Protein AF-A0A2R6B2P4-F1 (afdb_monomer_lite)

Secondary structure (DSSP, 8-state):
----------------GGG--SPPPPHHHHHHHHHHHHTT---HHHHHHHTT--HHHHHHHHHHHHHTTS--------

Sequence (78 aa):
MTENKGSLKWRKRFFSYTELRRKRRTGAVLLRDILVAAERGAKKTHIMFGSNMNPLVLKRYLEFGMQHGLLTHYNREG

InterPro domains:
  IPR036388 Winged helix-like DNA-binding domain superfamily [G3DSA:1.10.10.10] (18-78)
  IPR038723 ArnR1-like, winged helix-turn-helix domain [PF14947] (24-73)

Radius of gyration: 17.93 Å; chains: 1; bounding box: 40×47×49 Å

Organism: NCBI:txid1978162

Foldseek 3Di:
DDDPPPPPPPPPCPPPPPPDPPDPQDPVLLLVQLLVQCVVHDDLVSSCVSSVDDPVVSVVSQVVCVVVVVDDDDDPPD

pLDDT: mean 76.62, std 22.23, range [37.44, 97.0]

Structure (mmCIF, N/CA/C/O backbone):
data_AF-A0A2R6B2P4-F1
#
_entry.id   AF-A0A2R6B2P4-F1
#
loop_
_atom_site.group_PDB
_atom_site.id
_atom_site.type_symbol
_atom_site.label_atom_id
_atom_site.label_alt_id
_atom_site.label_comp_id
_atom_site.label_asym_id
_atom_site.label_entity_id
_atom_site.label_seq_id
_atom_site.pdbx_PDB_ins_code
_atom_site.Cartn_x
_atom_site.Cartn_y
_atom_site.Cartn_z
_atom_site.occupancy
_atom_site.B_iso_or_equiv
_atom_site.auth_seq_id
_atom_site.auth_comp_id
_atom_site.auth_asym_id
_atom_site.auth_atom_id
_atom_site.pdbx_PDB_model_num
ATOM 1 N N . MET A 1 1 ? -6.564 -40.085 -34.713 1.00 37.44 1 MET A N 1
ATOM 2 C CA . MET A 1 1 ? -5.459 -39.227 -34.226 1.00 37.44 1 MET A CA 1
ATOM 3 C C . MET A 1 1 ? -6.076 -37.933 -33.699 1.00 37.44 1 MET A C 1
ATOM 5 O O . MET A 1 1 ? -6.452 -37.081 -34.482 1.00 37.44 1 MET A O 1
ATOM 9 N N . THR A 1 2 ? -6.622 -38.011 -32.481 1.00 42.22 2 THR A N 1
ATOM 10 C CA . THR A 1 2 ? -6.157 -37.368 -31.224 1.00 42.22 2 THR A CA 1
ATOM 11 C C . THR A 1 2 ? -6.686 -35.945 -31.034 1.00 42.22 2 THR A C 1
ATOM 13 O O . THR A 1 2 ? -6.073 -34.972 -31.462 1.00 42.22 2 THR A O 1
ATOM 16 N N . GLU A 1 3 ? -7.833 -35.875 -30.342 1.00 41.12 3 GLU A N 1
ATOM 17 C CA . GLU A 1 3 ? -8.381 -34.694 -29.668 1.00 41.12 3 GLU A CA 1
ATOM 18 C C . GLU A 1 3 ? -7.290 -33.985 -28.851 1.00 41.12 3 GLU A C 1
ATOM 20 O O . GLU A 1 3 ? -6.743 -34.553 -27.904 1.00 41.12 3 GLU A O 1
ATOM 25 N N . ASN A 1 4 ? -7.004 -32.720 -29.160 1.00 42.91 4 ASN A N 1
ATOM 26 C CA . ASN A 1 4 ? -6.165 -31.889 -28.304 1.00 42.91 4 ASN A CA 1
ATOM 27 C C . ASN A 1 4 ? -7.036 -31.227 -27.224 1.00 42.91 4 ASN A C 1
ATOM 29 O O . ASN A 1 4 ? -7.409 -30.058 -27.317 1.00 42.91 4 ASN A O 1
ATOM 33 N N . LYS A 1 5 ? -7.390 -32.000 -26.189 1.00 48.44 5 LYS A N 1
ATOM 34 C CA . LYS A 1 5 ? -7.930 -31.476 -24.925 1.00 48.44 5 LYS A CA 1
ATOM 35 C C . LYS A 1 5 ? -6.783 -30.854 -24.130 1.00 48.44 5 LYS A C 1
ATOM 37 O O . LYS A 1 5 ? -6.280 -31.426 -23.164 1.00 48.44 5 LYS A O 1
ATOM 42 N N . GLY A 1 6 ? -6.355 -29.670 -24.559 1.00 43.44 6 GLY A N 1
ATOM 43 C CA . GLY A 1 6 ? -5.400 -28.839 -23.836 1.00 43.44 6 GLY A CA 1
ATOM 44 C C . GLY A 1 6 ? -6.036 -28.293 -22.562 1.00 43.44 6 GLY A C 1
ATOM 45 O O . GLY A 1 6 ? -6.515 -27.164 -22.537 1.00 43.44 6 GLY A O 1
ATOM 46 N N . SER A 1 7 ? -6.065 -29.099 -21.496 1.00 42.44 7 SER A N 1
ATOM 47 C CA . SER A 1 7 ? -6.449 -28.634 -20.166 1.00 42.44 7 SER A CA 1
ATOM 48 C C . SER A 1 7 ? -5.564 -27.440 -19.801 1.00 42.44 7 SER A C 1
ATOM 50 O O . SER A 1 7 ? -4.347 -27.600 -19.650 1.00 42.44 7 SER A O 1
ATOM 52 N N . LEU A 1 8 ? -6.158 -26.258 -19.643 1.00 41.91 8 LEU A N 1
ATOM 53 C CA . LEU A 1 8 ? -5.525 -25.101 -19.016 1.00 41.91 8 LEU A CA 1
ATOM 54 C C . LEU A 1 8 ? -5.258 -25.442 -17.544 1.00 41.91 8 LEU A C 1
ATOM 56 O O . LEU A 1 8 ? -5.999 -25.080 -16.633 1.00 41.91 8 LEU A O 1
ATOM 60 N N . LYS A 1 9 ? -4.177 -26.192 -17.308 1.00 40.31 9 LYS A N 1
ATOM 61 C CA . LYS A 1 9 ? -3.574 -26.336 -15.990 1.00 40.31 9 LYS A CA 1
ATOM 62 C C . LYS A 1 9 ? -3.024 -24.966 -15.630 1.00 40.31 9 LYS A C 1
ATOM 64 O O . LYS A 1 9 ? -1.910 -24.621 -16.021 1.00 40.31 9 LYS A O 1
ATOM 69 N N . TRP A 1 10 ? -3.797 -24.211 -14.854 1.00 39.94 10 TRP A N 1
ATOM 70 C CA . TRP A 1 10 ? -3.309 -23.104 -14.041 1.00 39.94 10 TRP A CA 1
ATOM 71 C C . TRP A 1 10 ? -2.241 -23.648 -13.090 1.00 39.94 10 TRP A C 1
ATOM 73 O O . TRP A 1 10 ? -2.494 -23.964 -11.927 1.00 39.94 10 TRP A O 1
ATOM 83 N N . ARG A 1 11 ? -1.023 -23.835 -13.604 1.00 38.56 11 ARG A N 1
ATOM 84 C CA . ARG A 1 11 ? 0.142 -24.121 -12.784 1.00 38.56 11 ARG A CA 1
ATOM 85 C C . ARG A 1 11 ? 0.327 -22.893 -11.912 1.00 38.56 11 ARG A C 1
ATOM 87 O O . ARG A 1 11 ? 0.807 -21.866 -12.384 1.00 38.56 11 ARG A O 1
ATOM 94 N N . LYS A 1 12 ? -0.072 -23.021 -10.643 1.00 46.44 12 LYS A N 1
ATOM 95 C CA . LYS A 1 12 ? 0.339 -22.160 -9.536 1.00 46.44 12 LYS A CA 1
ATOM 96 C C . LYS A 1 12 ? 1.864 -22.105 -9.541 1.00 46.44 12 LYS A C 1
ATOM 98 O O . LYS A 1 12 ? 2.535 -22.909 -8.901 1.00 46.44 12 LYS A O 1
ATOM 103 N N . ARG A 1 13 ? 2.421 -21.185 -10.323 1.00 39.59 13 ARG A N 1
ATOM 104 C CA . ARG A 1 13 ? 3.835 -20.847 -10.295 1.00 39.59 13 ARG A CA 1
ATOM 105 C C . ARG A 1 13 ? 4.008 -19.996 -9.050 1.00 39.59 13 ARG A C 1
ATOM 107 O O . ARG A 1 13 ? 4.003 -18.773 -9.118 1.00 39.59 13 ARG A O 1
ATOM 114 N N . PHE A 1 14 ? 4.082 -20.668 -7.901 1.00 41.19 14 PHE A N 1
ATOM 115 C CA . PHE A 1 14 ? 4.729 -20.111 -6.726 1.00 41.19 14 PHE A CA 1
ATOM 116 C C . PHE A 1 14 ? 6.139 -19.752 -7.179 1.00 41.19 14 PHE A C 1
ATOM 118 O O . PHE A 1 14 ? 6.996 -20.611 -7.369 1.00 41.19 14 PHE A O 1
ATOM 125 N N . PHE A 1 15 ? 6.313 -18.481 -7.525 1.00 45.62 15 PHE A N 1
ATOM 126 C CA . PHE A 1 15 ? 7.585 -17.922 -7.923 1.00 45.62 15 PHE A CA 1
ATOM 127 C C . PHE A 1 15 ? 8.484 -18.058 -6.694 1.00 45.62 15 PHE A C 1
ATOM 129 O O . PHE A 1 15 ? 8.262 -17.382 -5.690 1.00 45.62 15 PHE A O 1
ATOM 136 N N . SER A 1 16 ? 9.413 -19.014 -6.738 1.00 40.09 16 SER A N 1
ATOM 137 C CA . SER A 1 16 ? 10.403 -19.214 -5.686 1.00 40.09 16 SER A CA 1
ATOM 138 C C . SER A 1 16 ? 11.149 -17.898 -5.476 1.00 40.09 16 SER A C 1
ATOM 140 O O . SER A 1 16 ? 11.803 -17.390 -6.387 1.00 40.09 16 SER A O 1
ATOM 142 N N . TYR A 1 17 ? 10.991 -17.309 -4.293 1.00 50.03 17 TYR A N 1
ATOM 143 C CA . TYR A 1 17 ? 11.528 -15.990 -3.955 1.00 50.03 17 TYR A CA 1
ATOM 144 C C . TYR A 1 17 ? 13.040 -16.020 -3.669 1.00 50.03 17 TYR A C 1
ATOM 146 O O . TYR A 1 17 ? 13.634 -14.984 -3.376 1.00 50.03 17 TYR A O 1
ATOM 154 N N . THR A 1 18 ? 13.675 -17.195 -3.739 1.00 45.56 18 THR A N 1
ATOM 155 C CA . THR A 1 18 ? 15.040 -17.413 -3.242 1.00 45.56 18 THR A CA 1
ATOM 156 C C . THR A 1 18 ? 16.149 -17.095 -4.248 1.00 45.56 18 THR A C 1
ATOM 158 O O . THR A 1 18 ? 17.310 -17.106 -3.862 1.00 45.56 18 THR A O 1
ATOM 161 N N . GLU A 1 19 ? 15.832 -16.722 -5.495 1.00 44.50 19 GLU A N 1
ATOM 162 C CA . GLU A 1 19 ? 16.839 -16.306 -6.496 1.00 44.50 19 GLU A CA 1
ATOM 163 C C . GLU A 1 19 ? 16.700 -14.847 -6.962 1.00 44.50 19 GLU A C 1
ATOM 165 O O . GLU A 1 19 ? 17.063 -14.471 -8.080 1.00 44.50 19 GLU A O 1
ATOM 170 N N . LEU A 1 20 ? 16.190 -13.960 -6.108 1.00 52.50 20 LEU A N 1
ATOM 171 C CA . LEU A 1 20 ? 16.201 -12.533 -6.412 1.00 52.50 20 LEU A CA 1
ATOM 172 C C . LEU A 1 20 ? 17.559 -11.928 -6.035 1.00 52.50 20 LEU A C 1
ATOM 174 O O . LEU A 1 20 ? 17.738 -11.351 -4.962 1.00 52.50 20 LEU A O 1
ATOM 178 N N . ARG A 1 21 ? 18.497 -11.941 -7.000 1.00 49.38 21 ARG A N 1
ATOM 179 C CA . ARG A 1 21 ? 19.425 -10.804 -7.185 1.00 49.38 21 ARG A CA 1
ATOM 180 C C . ARG A 1 21 ? 18.639 -9.526 -6.888 1.00 49.38 21 ARG A C 1
ATOM 182 O O . ARG A 1 21 ? 17.527 -9.420 -7.398 1.00 49.38 21 ARG A O 1
ATOM 189 N N . ARG A 1 22 ? 19.194 -8.591 -6.103 1.00 55.75 22 ARG A N 1
ATOM 190 C CA . ARG A 1 22 ? 18.597 -7.304 -5.666 1.00 55.75 22 ARG A CA 1
ATOM 191 C C . ARG A 1 22 ? 18.082 -6.438 -6.837 1.00 55.75 22 ARG A C 1
ATOM 193 O O . ARG A 1 22 ? 18.600 -5.358 -7.108 1.00 55.75 22 ARG A O 1
ATOM 200 N N . LYS A 1 23 ? 17.077 -6.899 -7.573 1.00 65.25 23 LYS A N 1
ATOM 201 C CA . LYS A 1 23 ? 16.372 -6.143 -8.595 1.00 65.25 23 LYS A CA 1
ATOM 202 C C . LYS A 1 23 ? 15.456 -5.197 -7.842 1.00 65.25 23 LYS A C 1
ATOM 204 O O . LYS A 1 23 ? 14.686 -5.621 -6.981 1.00 65.25 23 LYS A O 1
ATOM 209 N N . ARG A 1 24 ? 15.581 -3.903 -8.140 1.00 75.06 24 ARG A N 1
ATOM 210 C CA . ARG A 1 24 ? 14.669 -2.884 -7.618 1.00 75.06 24 ARG A CA 1
ATOM 211 C C . ARG A 1 24 ? 13.237 -3.343 -7.894 1.00 75.06 24 ARG A C 1
ATOM 213 O O . ARG A 1 24 ? 12.917 -3.711 -9.024 1.00 75.06 24 ARG A O 1
ATOM 220 N N . ARG A 1 25 ? 12.397 -3.346 -6.859 1.00 81.31 25 ARG A N 1
ATOM 221 C CA . ARG A 1 25 ? 10.967 -3.640 -7.003 1.00 81.31 25 ARG A CA 1
ATOM 222 C C . ARG A 1 25 ? 10.369 -2.595 -7.943 1.00 81.31 25 ARG A C 1
ATOM 224 O O . ARG A 1 25 ? 10.593 -1.401 -7.754 1.00 81.31 25 ARG A O 1
ATOM 231 N N . THR A 1 26 ? 9.665 -3.046 -8.975 1.00 88.25 26 THR A N 1
ATOM 232 C CA . THR A 1 26 ? 8.969 -2.151 -9.906 1.00 88.25 26 THR A CA 1
ATOM 233 C C . THR A 1 26 ? 7.695 -1.619 -9.258 1.00 88.25 26 THR A C 1
ATOM 235 O O . THR A 1 26 ? 7.184 -2.214 -8.307 1.00 88.25 26 THR A O 1
ATOM 238 N N . GLY A 1 27 ? 7.146 -0.519 -9.782 1.00 89.31 27 GLY A N 1
ATOM 239 C CA . GLY A 1 27 ? 5.934 0.072 -9.209 1.00 89.31 27 GLY A CA 1
ATOM 240 C C . GLY A 1 27 ? 4.735 -0.880 -9.190 1.00 89.31 27 GLY A C 1
ATOM 241 O 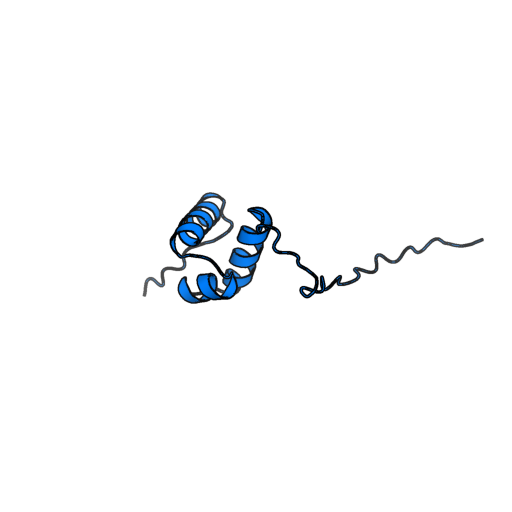O . GLY A 1 27 ? 4.007 -0.924 -8.205 1.00 89.31 27 GLY A O 1
ATOM 242 N N . ALA A 1 28 ? 4.595 -1.731 -10.210 1.00 90.81 28 ALA A N 1
ATOM 243 C CA . ALA A 1 28 ? 3.553 -2.758 -10.252 1.00 90.81 28 ALA A CA 1
ATOM 244 C C . ALA A 1 28 ? 3.710 -3.818 -9.145 1.00 90.81 28 ALA A C 1
ATOM 246 O O . ALA A 1 28 ? 2.719 -4.236 -8.550 1.00 90.81 28 ALA A O 1
ATOM 247 N N . VAL A 1 29 ? 4.947 -4.229 -8.829 1.00 91.81 29 VAL A N 1
ATOM 248 C CA . VAL A 1 29 ? 5.218 -5.172 -7.727 1.00 91.81 29 VAL A CA 1
ATOM 249 C C . VAL A 1 29 ? 4.881 -4.531 -6.382 1.00 91.81 29 VAL A C 1
ATOM 251 O O . VAL A 1 29 ? 4.232 -5.160 -5.553 1.00 91.81 29 VAL A O 1
ATOM 254 N N . LEU A 1 30 ? 5.264 -3.266 -6.183 1.00 92.62 30 LEU A N 1
ATOM 255 C CA . LEU A 1 30 ? 4.930 -2.523 -4.964 1.00 92.62 30 LEU A CA 1
ATOM 256 C C . LEU A 1 30 ? 3.414 -2.400 -4.778 1.00 92.62 30 LEU A C 1
ATOM 258 O O . LEU A 1 30 ? 2.907 -2.693 -3.697 1.00 92.62 30 LEU A O 1
ATOM 262 N N . LEU A 1 31 ? 2.694 -2.016 -5.835 1.00 94.12 31 LEU A N 1
ATOM 263 C CA . LEU A 1 31 ? 1.241 -1.876 -5.798 1.00 94.12 31 LEU A CA 1
ATOM 264 C C . LEU A 1 31 ? 0.556 -3.211 -5.487 1.00 94.12 31 LEU A C 1
ATOM 266 O O . LEU A 1 31 ? -0.288 -3.261 -4.598 1.00 94.12 31 LEU A O 1
ATOM 270 N N . ARG A 1 32 ? 0.954 -4.300 -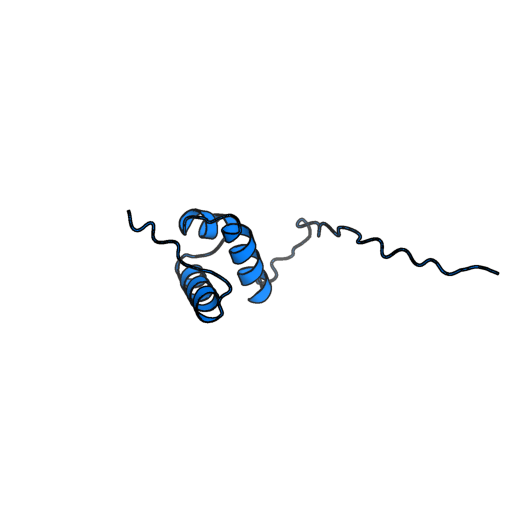6.157 1.00 94.44 32 ARG A N 1
ATOM 271 C CA . ARG A 1 32 ? 0.434 -5.646 -5.874 1.00 94.44 32 ARG A CA 1
ATOM 272 C C . ARG A 1 32 ? 0.585 -5.998 -4.396 1.00 94.44 32 ARG A C 1
ATOM 274 O O . ARG A 1 32 ? -0.379 -6.438 -3.781 1.00 94.44 32 ARG A O 1
ATOM 281 N N . ASP A 1 33 ? 1.774 -5.806 -3.833 1.00 93.94 33 ASP A N 1
ATOM 282 C CA . ASP A 1 33 ? 2.049 -6.207 -2.453 1.00 93.94 33 ASP A CA 1
ATOM 283 C C . ASP A 1 33 ? 1.240 -5.369 -1.441 1.00 93.94 33 ASP 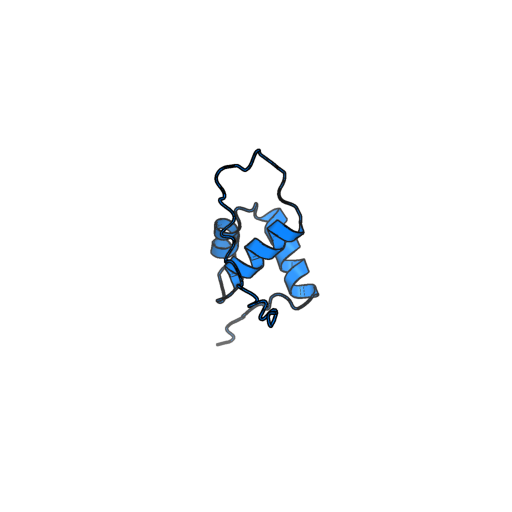A C 1
ATOM 285 O O . ASP A 1 33 ? 0.827 -5.892 -0.408 1.00 93.94 33 ASP A O 1
ATOM 289 N N . ILE A 1 34 ? 0.934 -4.100 -1.753 1.00 94.50 34 ILE A N 1
ATOM 290 C CA . ILE A 1 34 ? -0.002 -3.274 -0.964 1.00 94.50 34 ILE A CA 1
ATOM 291 C C . ILE A 1 34 ? -1.414 -3.837 -1.025 1.00 94.50 34 ILE A C 1
ATOM 293 O O . ILE A 1 34 ? -2.039 -4.004 0.019 1.00 94.50 34 ILE A O 1
ATOM 297 N N . LEU A 1 35 ? -1.920 -4.107 -2.230 1.00 94.50 35 LEU A N 1
ATOM 298 C CA . LEU A 1 35 ? -3.294 -4.574 -2.419 1.00 94.50 35 LEU A CA 1
ATOM 299 C C . LEU A 1 35 ? -3.511 -5.928 -1.739 1.00 94.50 35 LEU A C 1
ATOM 301 O O . LEU A 1 35 ? -4.513 -6.116 -1.058 1.00 94.50 35 LEU A O 1
ATOM 305 N N . VAL A 1 36 ? -2.532 -6.832 -1.839 1.00 94.62 36 VAL A N 1
ATOM 306 C CA . VAL A 1 36 ? -2.551 -8.117 -1.125 1.00 94.62 36 VAL A CA 1
ATOM 307 C C . VAL A 1 36 ? -2.565 -7.903 0.390 1.00 94.62 36 VAL A C 1
ATOM 309 O O . VAL A 1 36 ? -3.356 -8.529 1.087 1.00 94.62 36 VAL A O 1
ATOM 312 N N . ALA A 1 37 ? -1.741 -6.994 0.918 1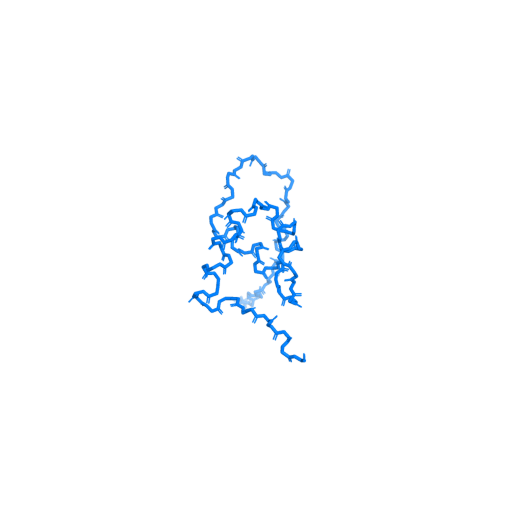.00 93.75 37 ALA A N 1
ATOM 313 C CA . ALA A 1 37 ? -1.723 -6.711 2.353 1.00 93.75 37 ALA A CA 1
ATOM 314 C C . ALA A 1 37 ? -2.998 -5.999 2.854 1.00 93.75 37 ALA A C 1
ATOM 316 O O . ALA A 1 37 ? -3.295 -6.045 4.047 1.00 93.75 37 ALA A O 1
ATOM 317 N N . ALA A 1 38 ? -3.740 -5.337 1.963 1.00 93.88 38 ALA A N 1
ATOM 318 C CA . ALA A 1 38 ? -4.970 -4.612 2.267 1.00 93.88 38 ALA A CA 1
ATOM 319 C C . ALA A 1 38 ? -6.258 -5.431 2.044 1.00 93.88 38 ALA A C 1
ATOM 321 O O . ALA A 1 38 ? -7.321 -4.972 2.454 1.00 93.88 38 ALA A O 1
ATOM 322 N N . GLU A 1 39 ? -6.172 -6.627 1.444 1.00 91.06 39 GLU A N 1
ATOM 323 C CA . GLU A 1 39 ? -7.305 -7.437 0.951 1.00 91.06 39 GLU A CA 1
ATOM 324 C C . GLU A 1 39 ? -8.461 -7.586 1.956 1.00 91.06 39 GLU A C 1
ATOM 326 O O . GLU A 1 39 ? -9.627 -7.515 1.581 1.00 91.06 39 GLU A O 1
ATOM 331 N N . ARG A 1 40 ? -8.154 -7.769 3.246 1.00 89.19 40 ARG A N 1
ATOM 332 C CA . ARG A 1 40 ? -9.153 -8.022 4.303 1.00 89.19 40 ARG A CA 1
ATOM 333 C C . ARG A 1 40 ? -9.499 -6.79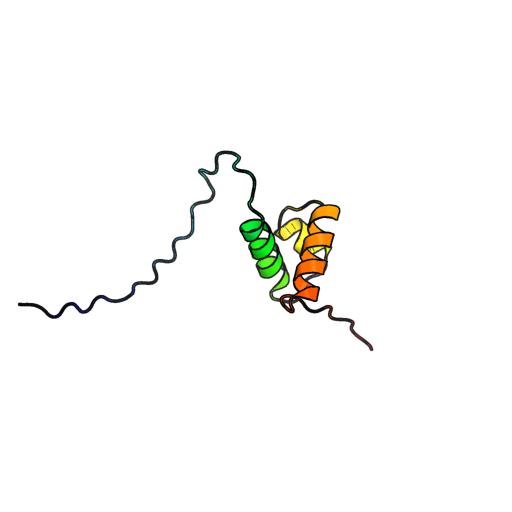9 5.151 1.00 89.19 40 ARG A C 1
ATOM 335 O O . ARG A 1 40 ? -10.104 -6.943 6.210 1.00 89.19 40 ARG A O 1
ATOM 342 N N . GLY A 1 41 ? -9.089 -5.612 4.714 1.00 89.31 41 GLY A N 1
ATOM 343 C CA . GLY A 1 41 ? -9.090 -4.420 5.550 1.00 89.31 41 GLY A CA 1
ATOM 344 C C . GLY A 1 41 ? -7.959 -4.497 6.572 1.00 89.31 41 GLY A C 1
ATOM 345 O O . GLY A 1 41 ? -7.975 -5.291 7.511 1.00 89.31 41 GLY A O 1
ATOM 346 N N . ALA A 1 42 ? -6.944 -3.662 6.391 1.00 92.12 42 ALA A N 1
ATOM 347 C CA . ALA A 1 42 ? -5.757 -3.676 7.229 1.00 92.12 42 ALA A CA 1
ATOM 348 C C . ALA A 1 42 ? -5.387 -2.264 7.675 1.00 92.12 42 ALA A C 1
ATOM 350 O O . ALA A 1 42 ? -5.538 -1.286 6.942 1.00 92.12 42 ALA A O 1
ATOM 351 N N . LYS A 1 43 ? -4.846 -2.159 8.892 1.00 92.56 43 LYS A N 1
ATOM 352 C CA . LYS A 1 43 ? -4.257 -0.906 9.370 1.00 92.56 43 LYS A CA 1
ATOM 353 C C . LYS A 1 43 ? -3.033 -0.565 8.521 1.00 92.56 43 LYS A C 1
ATOM 355 O O . LYS A 1 43 ? -2.287 -1.453 8.107 1.00 92.56 43 LYS A O 1
ATOM 360 N N . LYS A 1 44 ? -2.759 0.731 8.360 1.00 92.25 44 LYS A N 1
ATOM 361 C CA . LYS A 1 44 ? -1.597 1.245 7.615 1.00 92.25 44 LYS A CA 1
ATOM 362 C C . LYS A 1 44 ? -0.277 0.570 8.007 1.00 92.25 44 LYS A C 1
ATOM 364 O O . LYS A 1 44 ? 0.531 0.269 7.137 1.00 92.25 44 LYS A O 1
ATOM 369 N N . THR A 1 45 ? -0.063 0.308 9.297 1.00 93.56 45 THR A N 1
ATOM 370 C CA . THR A 1 45 ? 1.141 -0.374 9.799 1.00 93.56 45 THR A CA 1
ATOM 371 C C . THR A 1 45 ? 1.247 -1.812 9.300 1.00 93.56 45 THR A C 1
ATOM 373 O O . THR A 1 45 ? 2.321 -2.230 8.883 1.00 93.56 45 THR A O 1
ATOM 376 N N . HIS A 1 46 ? 0.139 -2.552 9.272 1.00 92.75 46 HIS A N 1
ATOM 377 C CA . HIS A 1 46 ? 0.111 -3.920 8.758 1.00 92.75 46 HIS A CA 1
ATOM 378 C C . HIS A 1 46 ? 0.411 -3.953 7.254 1.00 92.75 46 HIS A C 1
ATOM 380 O O . HIS A 1 46 ? 1.237 -4.744 6.809 1.00 92.75 46 HIS A O 1
ATOM 386 N N . ILE A 1 47 ? -0.166 -3.018 6.492 1.00 93.31 47 ILE A N 1
ATOM 387 C CA . ILE A 1 47 ? 0.128 -2.856 5.062 1.00 93.31 47 ILE A CA 1
ATOM 388 C C . ILE A 1 47 ? 1.608 -2.507 4.849 1.00 93.31 47 ILE A C 1
ATOM 390 O O . ILE A 1 47 ? 2.260 -3.064 3.969 1.00 93.31 47 ILE A O 1
ATOM 394 N N . MET A 1 48 ? 2.169 -1.615 5.669 1.00 93.81 48 MET A N 1
ATOM 395 C CA . MET A 1 48 ? 3.571 -1.195 5.581 1.00 93.81 48 MET A CA 1
ATOM 396 C C . MET A 1 48 ? 4.547 -2.357 5.763 1.00 93.81 48 MET A C 1
ATOM 398 O O . MET A 1 48 ? 5.434 -2.550 4.931 1.00 93.81 48 MET A O 1
ATOM 402 N N . PHE A 1 49 ? 4.373 -3.134 6.834 1.00 91.50 49 PHE A N 1
ATOM 403 C CA . PHE A 1 49 ? 5.241 -4.274 7.117 1.00 91.50 49 PHE A CA 1
ATOM 404 C C . PHE A 1 49 ? 4.999 -5.420 6.129 1.00 91.50 49 PHE A C 1
ATOM 406 O O . PHE A 1 49 ? 5.964 -5.975 5.610 1.00 91.50 49 PHE A O 1
ATOM 413 N N . GLY A 1 50 ? 3.739 -5.710 5.785 1.00 87.31 50 GLY A N 1
ATOM 414 C CA . GLY A 1 50 ? 3.381 -6.755 4.820 1.00 87.31 50 GLY A CA 1
ATOM 415 C C . GLY A 1 50 ? 3.892 -6.484 3.404 1.00 87.31 50 GLY A C 1
ATOM 416 O O . GLY A 1 50 ? 4.258 -7.411 2.688 1.00 87.31 50 GLY A O 1
ATOM 417 N N . SER A 1 51 ? 3.994 -5.212 3.015 1.00 89.19 51 SER A N 1
ATOM 418 C CA . SER A 1 51 ? 4.537 -4.806 1.716 1.00 89.19 51 SER A CA 1
ATOM 419 C C . SER A 1 51 ? 6.023 -4.430 1.753 1.00 89.19 51 SER A C 1
ATOM 421 O O . SER A 1 51 ? 6.572 -4.084 0.706 1.00 89.19 51 SER A O 1
ATOM 423 N N . ASN A 1 52 ? 6.692 -4.510 2.913 1.00 89.44 52 ASN A N 1
ATOM 424 C CA . ASN A 1 52 ? 8.091 -4.122 3.130 1.00 89.44 52 ASN A CA 1
ATOM 425 C C . ASN A 1 52 ? 8.434 -2.750 2.509 1.00 89.44 52 ASN A C 1
ATOM 427 O O . ASN A 1 52 ? 9.277 -2.649 1.609 1.00 89.44 52 ASN A O 1
ATOM 431 N N . MET A 1 53 ? 7.711 -1.704 2.922 1.00 87.00 53 MET A N 1
ATOM 432 C CA . MET A 1 53 ? 7.854 -0.347 2.381 1.00 87.00 53 MET A CA 1
ATOM 433 C C . MET A 1 53 ? 8.153 0.713 3.434 1.00 87.00 53 MET A C 1
ATOM 435 O O . MET A 1 53 ? 7.713 0.640 4.577 1.00 87.00 53 MET A O 1
ATOM 439 N N . ASN A 1 54 ? 8.852 1.763 2.997 1.00 91.00 54 ASN A N 1
ATOM 440 C CA . ASN A 1 54 ? 9.003 2.988 3.773 1.00 91.00 54 ASN A CA 1
ATOM 441 C C . ASN A 1 54 ? 7.647 3.734 3.862 1.00 91.00 54 ASN A C 1
ATOM 443 O O . ASN A 1 54 ? 6.945 3.815 2.846 1.00 91.00 54 ASN A O 1
ATOM 447 N N . PRO A 1 55 ? 7.303 4.341 5.019 1.00 91.94 55 PRO A N 1
ATOM 448 C CA . PRO A 1 55 ? 6.065 5.100 5.208 1.00 91.94 55 PRO A CA 1
ATOM 449 C C . PRO A 1 55 ? 5.758 6.150 4.127 1.00 91.94 55 PRO A C 1
ATOM 451 O O . PRO A 1 55 ? 4.593 6.334 3.770 1.00 91.94 55 PRO A O 1
ATOM 454 N N . LEU A 1 56 ? 6.781 6.838 3.607 1.00 92.50 56 LEU A N 1
ATOM 455 C CA . LEU A 1 56 ? 6.632 7.896 2.600 1.00 92.50 56 LEU A CA 1
ATOM 456 C C . LEU A 1 56 ? 6.216 7.332 1.242 1.00 92.50 56 LEU A C 1
ATOM 458 O O . LEU A 1 56 ? 5.316 7.861 0.593 1.00 92.50 56 LEU A O 1
ATOM 462 N N . VAL A 1 57 ? 6.854 6.236 0.827 1.00 91.81 57 VAL A N 1
ATOM 463 C CA . VAL A 1 57 ? 6.518 5.552 -0.427 1.00 91.81 57 VAL A CA 1
ATOM 464 C C . VAL A 1 57 ? 5.127 4.950 -0.309 1.00 91.81 57 VAL A C 1
ATOM 466 O O . VAL A 1 57 ? 4.297 5.164 -1.186 1.00 91.81 57 VAL A O 1
ATOM 469 N N . LEU A 1 58 ? 4.843 4.284 0.813 1.00 94.69 58 LEU A N 1
ATOM 470 C CA . LEU A 1 58 ? 3.535 3.700 1.075 1.00 94.69 58 LEU A CA 1
ATOM 471 C C . LEU A 1 58 ? 2.416 4.740 0.961 1.00 94.69 58 LEU A C 1
ATOM 473 O O . LEU A 1 58 ? 1.412 4.464 0.316 1.00 94.69 58 LEU A O 1
ATOM 477 N N . LYS A 1 59 ? 2.591 5.937 1.540 1.00 95.62 59 LYS A N 1
ATOM 478 C CA . LYS A 1 59 ? 1.590 7.013 1.465 1.00 95.62 59 LYS A CA 1
ATOM 479 C C . LYS A 1 59 ? 1.206 7.327 0.014 1.00 95.62 59 LYS A C 1
ATOM 481 O O . LYS A 1 59 ? 0.021 7.317 -0.296 1.00 95.62 59 LYS A O 1
ATOM 486 N N . ARG A 1 60 ? 2.192 7.495 -0.874 1.00 95.44 60 ARG A N 1
ATOM 487 C CA . ARG A 1 60 ? 1.954 7.796 -2.298 1.00 95.44 60 ARG A CA 1
ATOM 488 C C . ARG A 1 60 ? 1.166 6.696 -3.006 1.00 95.44 60 ARG A C 1
ATOM 490 O O . ARG A 1 60 ? 0.296 6.990 -3.815 1.00 95.44 60 ARG A O 1
ATOM 497 N N . TYR A 1 61 ? 1.460 5.431 -2.708 1.00 95.88 61 TYR A N 1
ATOM 498 C CA . TYR A 1 61 ? 0.737 4.309 -3.311 1.00 95.88 61 TYR A CA 1
ATOM 499 C C . TYR A 1 61 ? -0.662 4.112 -2.723 1.00 95.88 61 TYR A C 1
ATOM 501 O O . TYR A 1 61 ? -1.562 3.707 -3.450 1.00 95.88 61 TYR A O 1
ATOM 509 N N . LEU A 1 62 ? -0.861 4.392 -1.432 1.00 95.19 62 LEU A N 1
ATOM 510 C CA . LEU A 1 62 ? -2.191 4.378 -0.825 1.00 95.19 62 LEU A CA 1
ATOM 511 C C . LEU A 1 62 ? -3.073 5.472 -1.433 1.00 95.19 62 LEU A C 1
ATOM 513 O O . LEU A 1 62 ? -4.200 5.184 -1.816 1.00 95.19 62 LEU A O 1
ATOM 517 N N . GLU A 1 63 ? -2.546 6.690 -1.579 1.00 95.81 63 GLU A N 1
ATOM 518 C CA . GLU A 1 63 ? -3.234 7.802 -2.249 1.00 95.81 63 GLU A CA 1
ATOM 519 C C . GLU A 1 63 ? -3.574 7.451 -3.698 1.00 95.81 63 GLU A C 1
ATOM 521 O O . GLU A 1 63 ? -4.726 7.580 -4.099 1.00 95.81 63 GLU A O 1
ATOM 526 N N . PHE A 1 64 ? -2.610 6.914 -4.452 1.00 95.94 64 PHE A N 1
ATOM 527 C CA . PHE A 1 64 ? -2.841 6.407 -5.806 1.00 95.94 64 PHE A CA 1
ATOM 528 C C . PHE A 1 64 ? -3.944 5.336 -5.834 1.00 95.94 64 PHE A C 1
ATOM 530 O O . PHE A 1 64 ? -4.855 5.387 -6.657 1.00 95.94 64 PHE A O 1
ATOM 537 N N . GLY A 1 65 ? -3.899 4.376 -4.906 1.00 94.81 65 GLY A N 1
ATOM 538 C CA . GLY A 1 65 ? -4.905 3.325 -4.795 1.00 94.81 65 GLY A CA 1
ATOM 539 C C . GLY A 1 65 ? -6.303 3.871 -4.504 1.00 94.81 65 GLY A C 1
ATOM 540 O O . GLY A 1 65 ? -7.265 3.407 -5.103 1.00 94.81 65 GLY A O 1
ATOM 541 N N . MET A 1 66 ? -6.420 4.882 -3.642 1.00 95.12 66 MET A N 1
ATOM 542 C CA . MET A 1 66 ? -7.6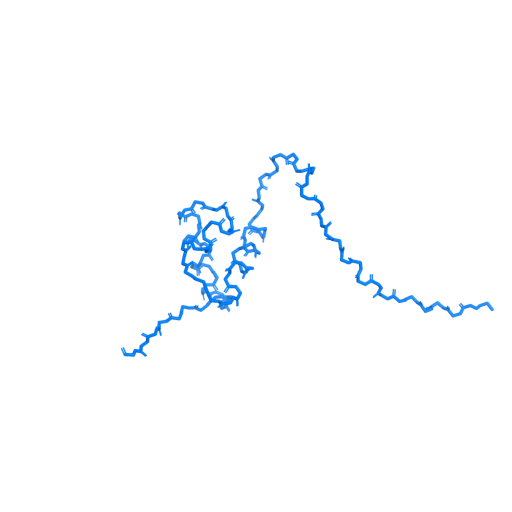97 5.544 -3.353 1.00 95.12 66 MET A CA 1
ATOM 543 C C . MET A 1 66 ? -8.204 6.358 -4.549 1.00 95.12 66 MET A C 1
ATOM 545 O O . MET A 1 66 ? -9.375 6.255 -4.900 1.00 95.12 66 MET A O 1
ATOM 549 N N . GLN A 1 67 ? -7.326 7.116 -5.216 1.00 97.00 67 GLN A N 1
ATOM 550 C CA . GLN A 1 67 ? -7.668 7.927 -6.394 1.00 97.00 67 GLN A CA 1
ATOM 551 C C . GLN A 1 67 ? -8.215 7.088 -7.555 1.00 97.00 67 GLN A C 1
ATOM 553 O O . GLN A 1 67 ? -9.097 7.541 -8.278 1.00 97.00 67 GLN A O 1
ATOM 558 N N . HIS A 1 68 ? -7.710 5.866 -7.723 1.00 96.50 68 HIS A N 1
ATOM 559 C CA . HIS A 1 68 ? -8.130 4.953 -8.787 1.00 96.50 68 HIS A CA 1
ATOM 560 C C . HIS A 1 68 ? -9.166 3.907 -8.341 1.00 96.50 68 HIS A C 1
ATOM 562 O O . HIS A 1 68 ? -9.462 2.989 -9.102 1.00 96.50 68 HIS A O 1
ATOM 568 N N . GLY A 1 69 ? -9.711 4.012 -7.123 1.00 95.19 69 GLY A N 1
ATOM 569 C CA . GLY A 1 69 ? -10.738 3.091 -6.618 1.00 95.19 69 GLY A CA 1
ATOM 570 C C . GLY A 1 69 ? -10.246 1.668 -6.322 1.00 95.19 69 GLY A C 1
ATOM 571 O O . GLY A 1 69 ? -11.053 0.753 -6.198 1.00 95.19 69 GLY A O 1
ATOM 572 N N . LEU A 1 70 ? -8.931 1.464 -6.199 1.00 94.50 70 LEU A N 1
ATOM 573 C CA . LEU A 1 70 ? -8.323 0.182 -5.819 1.00 94.50 70 LEU A CA 1
ATOM 574 C C . LEU A 1 70 ? -8.369 -0.061 -4.304 1.00 94.50 70 LEU A C 1
ATOM 576 O O . LEU A 1 70 ? -8.252 -1.198 -3.852 1.00 94.50 70 LEU A O 1
ATOM 580 N N . LEU A 1 71 ? -8.476 1.013 -3.521 1.00 94.75 71 LEU A N 1
ATOM 581 C CA . LEU A 1 71 ? -8.552 0.991 -2.065 1.00 94.75 71 LEU A CA 1
ATOM 582 C C . LEU A 1 71 ? -9.642 1.945 -1.590 1.00 94.75 71 LEU A C 1
ATOM 584 O O . LEU A 1 71 ? -9.849 3.011 -2.165 1.00 94.75 71 LEU A O 1
ATOM 588 N N . THR A 1 72 ? -10.275 1.600 -0.476 1.00 93.38 72 THR A N 1
ATOM 589 C CA . THR A 1 72 ? -11.257 2.455 0.193 1.00 93.38 72 THR A CA 1
ATOM 590 C C . THR A 1 72 ? -10.851 2.638 1.645 1.00 93.38 72 THR A C 1
ATOM 592 O O . THR A 1 72 ? -10.407 1.695 2.303 1.00 93.38 72 THR A O 1
ATOM 595 N N . HIS A 1 73 ? -10.987 3.861 2.154 1.00 89.94 73 HIS A N 1
ATOM 596 C CA . HIS A 1 73 ? -10.800 4.118 3.572 1.00 89.94 73 HIS A CA 1
ATOM 597 C C . HIS A 1 73 ? -12.059 3.707 4.330 1.00 89.94 73 HIS A C 1
ATOM 599 O O . HIS A 1 73 ? -13.136 4.242 4.078 1.00 89.94 73 HIS A O 1
ATOM 605 N N . TYR A 1 74 ? -11.925 2.772 5.267 1.00 84.75 74 TYR A N 1
ATOM 606 C CA . TYR A 1 74 ? -13.018 2.429 6.166 1.00 84.75 74 TYR A CA 1
ATOM 607 C C . TYR A 1 74 ? -12.928 3.308 7.414 1.00 84.75 74 TYR A C 1
ATOM 609 O O . TYR A 1 74 ? -12.158 3.019 8.332 1.00 84.75 74 TYR A O 1
ATOM 617 N N . ASN A 1 75 ? -13.695 4.399 7.436 1.00 77.94 75 ASN A N 1
ATOM 618 C CA . ASN A 1 75 ? -13.998 5.091 8.683 1.00 77.94 75 ASN A CA 1
ATOM 619 C C . ASN A 1 75 ? -15.183 4.382 9.326 1.00 77.94 75 ASN A C 1
ATOM 621 O O . ASN A 1 75 ? -16.268 4.333 8.753 1.00 77.94 75 ASN A O 1
ATOM 625 N N . ARG A 1 76 ? -14.968 3.821 10.516 1.00 63.38 76 ARG A N 1
ATOM 626 C CA . ARG A 1 76 ? -16.076 3.384 11.356 1.00 63.38 76 ARG A CA 1
ATOM 627 C C . ARG A 1 76 ? -16.685 4.644 11.957 1.00 63.38 76 ARG A C 1
ATOM 629 O O . ARG A 1 76 ? -16.241 5.091 13.006 1.00 63.38 76 ARG A O 1
ATOM 636 N N . GLU A 1 77 ? -17.621 5.250 11.242 1.00 55.22 77 GLU A N 1
ATOM 637 C CA . GLU A 1 77 ? -18.564 6.167 11.871 1.00 55.22 77 GLU A CA 1
ATOM 638 C C . GLU A 1 77 ? -19.465 5.312 12.764 1.00 55.22 77 GLU A C 1
ATOM 640 O O . GLU A 1 77 ? -20.152 4.402 12.295 1.00 55.22 77 GLU A O 1
ATOM 645 N N . GLY A 1 78 ? -19.331 5.519 14.069 1.00 46.06 78 GLY A N 1
ATOM 646 C CA . GLY A 1 78 ? -20.076 4.861 15.131 1.00 46.06 78 GLY A CA 1
ATOM 647 C C . GLY A 1 78 ? -20.095 5.777 16.334 1.00 46.06 78 GLY A C 1
ATOM 648 O O . GLY A 1 78 ? -18.997 6.263 16.688 1.00 46.06 78 GLY A O 1
#